Protein AF-A0A7Y6Z4L2-F1 (afdb_monomer_lite)

Radius of gyration: 39.52 Å; chains: 1; bounding box: 108×50×58 Å

Foldseek 3Di:
DDPVVVVVVVVVVVPPPDDDDDDDDDDDDDPPPPPPPPPPPPPCVDDPPVVVVVVVVVVVVVCDPVVVVVVVVVVVVVVVVVVVVVPDADAFDADPNFTAAPPPRHTADPVCCVVPVRHRHHPVVVVVVVVVVVVVD

Secondary structure (DSSP, 8-state):
--HHHHHHHHHTTGGG----------------------S------S--HHHHHHHHHHHHHT--HHHHHHHHHHHHHHHHHHHHHHTSPPPPEEETTEEEPTTT-PBPPHHHHHH-TT--S-HHHHHHHHHHHHHH-

Sequence (137 aa):
MDIETLRASWEKSVSKNKRCRSVPSMAPRHTVHPEHKPKNQRQRSGRPPWVIAKEQKERIASMDDADRAKEIEQRDRRAAIEMASRHMEPPQQIINGQVLCIDCDEPVQAERLQAKPNAARCIECQGFHEQKVKHHG

pLDDT: mean 75.45, std 19.3, range [38.59, 97.31]

Structure (mmCIF, N/CA/C/O backbone):
data_AF-A0A7Y6Z4L2-F1
#
_entry.id   AF-A0A7Y6Z4L2-F1
#
loop_
_atom_site.group_PDB
_atom_site.id
_atom_site.type_symbol
_atom_site.label_atom_id
_atom_site.label_alt_id
_atom_site.label_comp_id
_atom_site.label_asym_id
_atom_site.label_entity_id
_atom_site.label_seq_id
_atom_site.pdbx_PDB_ins_code
_atom_site.Cartn_x
_atom_site.Cartn_y
_atom_site.Cartn_z
_atom_site.occupancy
_atom_site.B_iso_or_equiv
_atom_site.auth_seq_id
_atom_site.auth_comp_id
_atom_site.auth_asym_id
_atom_site.auth_atom_id
_atom_site.pdbx_PDB_model_num
ATOM 1 N N . MET A 1 1 ? 30.090 35.077 -29.819 1.00 48.16 1 MET A N 1
ATOM 2 C CA . MET A 1 1 ? 31.290 35.025 -28.958 1.00 48.16 1 MET A CA 1
ATOM 3 C C . MET A 1 1 ? 32.275 34.118 -29.661 1.00 48.16 1 MET A C 1
ATOM 5 O O . MET A 1 1 ? 32.020 32.923 -29.746 1.00 48.16 1 MET A O 1
ATOM 9 N N . ASP A 1 2 ? 33.290 34.717 -30.277 1.00 46.72 2 ASP A N 1
ATOM 10 C CA . ASP A 1 2 ? 34.168 34.061 -31.245 1.00 46.72 2 ASP A CA 1
ATOM 11 C C . ASP A 1 2 ? 35.327 33.300 -30.599 1.00 46.72 2 ASP A C 1
ATOM 13 O O . ASP A 1 2 ? 35.869 33.676 -29.558 1.00 46.72 2 ASP A O 1
ATOM 17 N N . ILE A 1 3 ? 35.729 32.219 -31.270 1.00 52.09 3 ILE A N 1
ATOM 18 C CA . ILE A 1 3 ? 36.790 31.286 -30.858 1.00 52.09 3 ILE A CA 1
ATOM 19 C C . ILE A 1 3 ? 38.154 31.995 -30.732 1.00 52.09 3 ILE A C 1
ATOM 21 O O . ILE A 1 3 ? 39.009 31.580 -29.946 1.00 52.09 3 ILE A O 1
ATOM 25 N N . GLU A 1 4 ? 38.347 33.112 -31.435 1.00 52.34 4 GLU A N 1
ATOM 26 C CA . GLU A 1 4 ? 39.563 33.927 -31.354 1.00 52.34 4 GLU A CA 1
ATOM 27 C C . GLU A 1 4 ? 39.741 34.607 -29.990 1.00 52.34 4 GLU A C 1
ATOM 29 O O . GLU A 1 4 ? 40.870 34.757 -29.514 1.00 52.34 4 GLU A O 1
ATOM 34 N N . THR A 1 5 ? 38.649 34.933 -29.290 1.00 55.06 5 THR A N 1
ATOM 35 C CA . THR A 1 5 ? 38.723 35.601 -27.980 1.00 55.06 5 THR A CA 1
ATOM 36 C C . THR A 1 5 ? 39.213 34.653 -26.877 1.00 55.06 5 THR A C 1
ATOM 38 O O . THR A 1 5 ? 39.889 35.080 -25.940 1.00 55.06 5 THR A O 1
ATOM 41 N N . LEU A 1 6 ? 38.953 33.347 -27.012 1.00 54.69 6 LEU A N 1
ATOM 42 C CA . LEU A 1 6 ? 39.421 32.313 -26.077 1.00 54.69 6 LEU A CA 1
ATOM 43 C C . LEU A 1 6 ? 40.924 32.023 -26.219 1.00 54.69 6 LEU A C 1
ATOM 45 O O . LEU A 1 6 ? 41.585 31.681 -25.237 1.00 54.69 6 LEU A O 1
ATOM 49 N N . ARG A 1 7 ? 41.492 32.208 -27.417 1.00 54.91 7 ARG A N 1
ATOM 50 C CA . ARG A 1 7 ? 42.911 31.939 -27.700 1.00 54.91 7 ARG A CA 1
ATOM 51 C C . ARG A 1 7 ? 43.835 33.008 -27.105 1.00 54.91 7 ARG A C 1
ATOM 53 O O . ARG A 1 7 ? 44.857 32.676 -26.507 1.00 54.91 7 ARG A O 1
ATOM 60 N N . ALA A 1 8 ? 43.410 34.272 -27.151 1.00 50.44 8 ALA A N 1
ATOM 61 C CA . ALA A 1 8 ? 44.153 35.406 -26.594 1.00 50.44 8 ALA A CA 1
ATOM 62 C C . ALA A 1 8 ? 44.280 35.370 -25.055 1.00 50.44 8 ALA A C 1
ATOM 64 O O . ALA A 1 8 ? 45.192 35.976 -24.485 1.00 50.44 8 ALA A O 1
ATOM 65 N N . SER A 1 9 ? 43.385 34.655 -24.360 1.00 49.59 9 SER A N 1
ATOM 66 C CA . SER A 1 9 ? 43.456 34.514 -22.899 1.00 49.59 9 SER A CA 1
ATOM 67 C C . SER A 1 9 ? 44.502 33.494 -22.443 1.00 49.59 9 SER A C 1
ATOM 69 O O . SER A 1 9 ? 44.967 33.572 -21.305 1.00 49.59 9 SER A O 1
ATOM 71 N N . TRP A 1 10 ? 44.881 32.539 -23.296 1.00 53.47 10 TRP A N 1
ATOM 72 C CA . TRP A 1 10 ? 45.804 31.468 -22.916 1.00 53.47 10 TRP A CA 1
ATOM 73 C C . TRP A 1 10 ? 47.276 31.895 -23.040 1.00 53.47 10 TRP A C 1
ATOM 75 O O . TRP A 1 10 ? 48.098 31.566 -22.184 1.00 53.47 10 TRP A O 1
ATOM 85 N N . GLU A 1 11 ? 47.605 32.728 -24.033 1.00 47.00 11 GLU A N 1
ATOM 86 C CA . GLU A 1 11 ? 48.977 33.209 -24.273 1.00 47.00 11 GLU A CA 1
ATOM 87 C C . GLU A 1 11 ? 49.500 34.155 -23.175 1.00 47.00 11 GLU A C 1
ATOM 89 O O . GLU A 1 11 ? 50.704 34.205 -22.915 1.00 47.00 11 GLU A O 1
ATOM 94 N N . LYS A 1 12 ? 48.612 34.846 -22.446 1.00 49.19 12 LYS A N 1
ATOM 95 C CA . LYS A 1 12 ? 48.994 35.753 -21.346 1.00 49.19 12 LYS A CA 1
ATOM 96 C C . LYS A 1 12 ? 49.483 35.035 -20.080 1.00 49.19 12 LYS A C 1
ATOM 98 O O . LYS A 1 12 ? 50.156 35.660 -19.259 1.00 49.19 12 LYS A O 1
ATOM 103 N N . SER A 1 13 ? 49.203 33.741 -19.920 1.00 45.62 13 SER A N 1
ATOM 104 C CA . SER A 1 13 ? 49.560 32.990 -18.704 1.00 45.62 13 SER A CA 1
ATOM 105 C C . SER A 1 13 ? 50.978 32.410 -18.730 1.00 45.62 13 SER A C 1
ATOM 107 O O . SER A 1 13 ? 51.583 32.220 -17.677 1.00 45.62 13 SER A O 1
ATOM 109 N N . VAL A 1 14 ? 51.559 32.182 -19.911 1.00 47.38 14 VAL A N 1
ATOM 110 C CA . VAL A 1 14 ? 52.862 31.495 -20.045 1.00 47.38 14 VAL A CA 1
ATOM 111 C C . VAL A 1 14 ? 54.056 32.457 -19.881 1.00 47.38 14 VAL A C 1
ATOM 113 O O . VAL A 1 14 ? 55.187 32.036 -19.646 1.00 47.38 14 VAL A O 1
ATOM 116 N N . SER A 1 15 ? 53.822 33.773 -19.921 1.00 45.06 15 SER A N 1
ATOM 117 C CA . SER A 1 15 ? 54.882 34.793 -19.964 1.00 45.06 15 SER A CA 1
ATOM 118 C C . SER A 1 15 ? 55.569 35.110 -18.621 1.00 45.06 15 SER A C 1
ATOM 120 O O . SER A 1 15 ? 56.524 35.888 -18.607 1.00 45.06 15 SER A O 1
ATOM 122 N N . LYS A 1 16 ? 55.123 34.566 -17.480 1.00 48.50 16 LYS A N 1
ATOM 123 C CA . LYS A 1 16 ? 55.566 35.048 -16.152 1.00 48.50 16 LYS A CA 1
ATOM 124 C C . LYS A 1 16 ? 56.781 34.358 -15.530 1.00 48.50 16 LYS A C 1
ATOM 126 O O . LYS A 1 16 ? 57.214 34.807 -14.475 1.00 48.50 16 LYS A O 1
ATOM 131 N N . ASN A 1 17 ? 57.379 33.340 -16.150 1.00 44.88 17 ASN A N 1
ATOM 132 C CA . ASN A 1 17 ? 58.484 32.608 -15.513 1.00 44.88 17 ASN A CA 1
ATOM 133 C C . ASN A 1 17 ? 59.817 32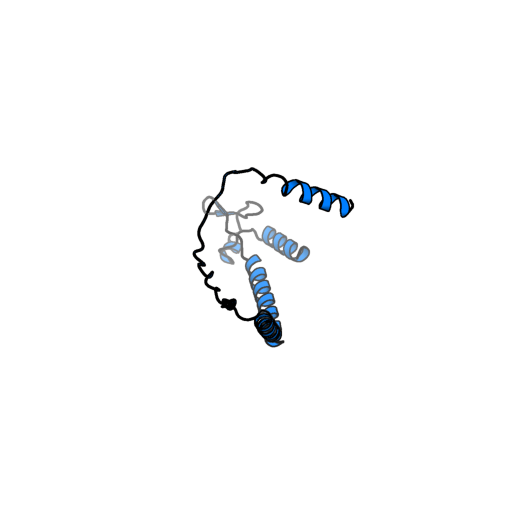.690 -16.271 1.00 44.88 17 ASN A C 1
ATOM 135 O O . ASN A 1 17 ? 60.482 31.686 -16.511 1.00 44.88 17 ASN A O 1
ATOM 139 N N . LYS A 1 18 ? 60.217 33.905 -16.659 1.00 55.28 18 LYS A N 1
ATOM 140 C CA . LYS A 1 18 ? 61.590 34.200 -17.088 1.00 55.28 18 LYS A CA 1
ATOM 141 C C . LYS A 1 18 ? 62.242 35.118 -16.061 1.00 55.28 18 LYS A C 1
ATOM 143 O O . LYS A 1 18 ? 62.131 36.337 -16.164 1.00 55.28 18 LYS A O 1
ATOM 148 N N . ARG A 1 19 ? 62.953 34.546 -15.082 1.00 42.16 19 ARG A N 1
ATOM 149 C CA . ARG A 1 19 ? 63.952 35.301 -14.317 1.00 42.16 19 ARG A CA 1
ATOM 150 C C . ARG A 1 19 ? 65.244 34.509 -14.098 1.00 42.16 19 ARG A C 1
ATOM 152 O O . ARG A 1 19 ? 65.267 33.491 -13.423 1.00 42.16 19 ARG A O 1
ATOM 159 N N . CYS A 1 20 ? 66.275 35.054 -14.740 1.00 45.16 20 CYS A N 1
ATOM 160 C CA . CYS A 1 20 ? 67.729 35.007 -14.584 1.00 45.16 20 CYS A CA 1
ATOM 161 C C . CYS A 1 20 ? 68.371 34.173 -13.460 1.00 45.16 20 CYS A C 1
ATOM 163 O O . CYS A 1 20 ? 68.028 34.340 -12.293 1.00 45.16 20 CYS A O 1
ATOM 165 N N . ARG A 1 21 ? 69.495 33.520 -13.801 1.00 38.59 21 ARG A N 1
ATOM 166 C CA . ARG A 1 21 ? 70.752 33.591 -13.028 1.00 38.59 21 ARG A CA 1
ATOM 167 C C . ARG A 1 21 ? 71.970 33.394 -13.950 1.00 38.59 21 ARG A C 1
ATOM 169 O O . ARG A 1 21 ? 72.067 32.397 -14.653 1.00 38.59 21 ARG A O 1
ATOM 176 N N . SER A 1 22 ? 72.849 34.393 -13.953 1.00 48.44 22 SER A N 1
ATOM 177 C CA . SER A 1 22 ? 74.256 34.378 -14.393 1.00 48.44 22 SER A CA 1
ATOM 178 C C . SER A 1 22 ? 75.085 33.456 -13.459 1.00 48.44 22 SER A C 1
ATOM 180 O O . SER A 1 22 ? 74.612 33.174 -12.361 1.00 48.44 22 SER A O 1
ATOM 182 N N . VAL A 1 23 ? 76.231 32.837 -13.799 1.00 47.44 23 VAL A N 1
ATOM 183 C CA . VAL A 1 23 ? 77.602 33.326 -14.142 1.00 47.44 23 VAL A CA 1
ATOM 184 C C . VAL A 1 23 ? 78.504 32.089 -14.559 1.00 47.44 23 VAL A C 1
ATOM 186 O O . VAL A 1 23 ? 77.912 31.097 -14.971 1.00 47.44 23 VAL A O 1
ATOM 189 N N . PRO A 1 24 ? 79.870 32.062 -14.548 1.00 48.59 24 PRO A N 1
ATOM 190 C CA . PRO A 1 24 ? 80.740 32.001 -15.741 1.00 48.59 24 PRO A CA 1
ATOM 191 C C . PRO A 1 24 ? 81.687 30.759 -15.877 1.00 48.59 24 PRO A C 1
ATOM 193 O O . PRO A 1 24 ? 81.932 30.041 -14.921 1.00 48.59 24 PRO A O 1
ATOM 196 N N . SER A 1 25 ? 82.250 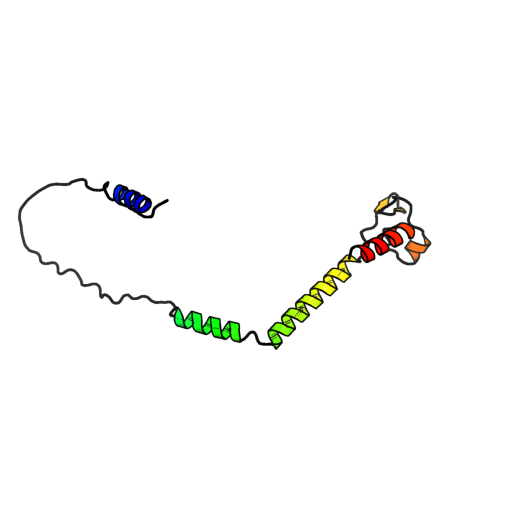30.577 -17.086 1.00 53.19 25 SER A N 1
ATOM 197 C CA . SER A 1 25 ? 83.561 30.001 -17.515 1.00 53.19 25 SER A CA 1
ATOM 198 C C . SER A 1 25 ? 84.280 28.803 -16.814 1.00 53.19 25 SER A C 1
ATOM 200 O O . SER A 1 25 ? 84.554 28.841 -15.623 1.00 53.19 25 SER A O 1
ATOM 202 N N . MET A 1 26 ? 84.798 27.889 -17.672 1.00 42.44 26 MET A N 1
ATOM 203 C CA . MET A 1 26 ? 86.013 27.017 -17.590 1.00 42.44 26 MET A CA 1
ATOM 204 C C . MET A 1 26 ? 85.987 25.580 -16.976 1.00 42.44 26 MET A C 1
ATOM 206 O O . MET A 1 26 ? 86.190 25.418 -15.785 1.00 42.44 26 MET A O 1
ATOM 210 N N . ALA A 1 27 ? 85.927 24.570 -17.883 1.00 42.31 27 ALA A N 1
ATOM 211 C CA . ALA A 1 27 ? 86.554 23.207 -17.935 1.00 42.31 27 ALA A CA 1
ATOM 212 C C . ALA A 1 27 ? 86.399 22.178 -16.767 1.00 42.31 27 ALA A C 1
ATOM 214 O O . ALA A 1 27 ? 86.086 22.581 -15.656 1.00 42.31 27 ALA A O 1
ATOM 215 N N . PRO A 1 28 ? 86.680 20.849 -16.935 1.00 49.69 28 PRO A N 1
ATOM 216 C CA . PRO A 1 28 ? 86.922 20.016 -18.127 1.00 49.69 28 PRO A CA 1
ATOM 217 C C . PRO A 1 28 ? 85.913 18.843 -18.307 1.00 49.69 28 PRO A C 1
ATOM 219 O O . PRO A 1 28 ? 85.113 18.517 -17.434 1.00 49.69 28 PRO A O 1
ATOM 222 N N . ARG A 1 29 ? 85.966 18.188 -19.479 1.00 58.88 29 ARG A N 1
ATOM 223 C CA . ARG A 1 29 ? 85.133 17.039 -19.896 1.00 58.88 29 ARG A CA 1
ATOM 224 C C . ARG A 1 29 ? 85.175 15.862 -18.903 1.00 58.88 29 ARG A C 1
ATOM 226 O O . ARG A 1 29 ? 86.139 15.107 -18.891 1.00 58.88 29 ARG A O 1
ATOM 233 N N . HIS A 1 30 ? 84.055 15.606 -18.235 1.00 50.41 30 HIS A N 1
ATOM 234 C CA . HIS A 1 30 ? 83.617 14.248 -17.918 1.00 50.41 30 HIS A CA 1
ATOM 235 C C . HIS A 1 30 ? 82.326 13.985 -18.689 1.00 50.41 30 HIS A C 1
ATOM 237 O O . HIS A 1 30 ? 81.279 14.556 -18.390 1.00 50.41 30 HIS A O 1
ATOM 243 N N . THR A 1 31 ? 82.398 13.147 -19.721 1.00 58.69 31 THR A N 1
ATOM 244 C CA . THR A 1 31 ? 81.204 12.639 -20.397 1.00 58.69 31 THR A CA 1
ATOM 245 C C . THR A 1 31 ? 80.548 11.628 -19.462 1.00 58.69 31 THR A C 1
ATOM 247 O O . THR A 1 31 ? 80.867 10.443 -19.485 1.00 58.69 31 THR A O 1
ATOM 250 N N . VAL A 1 32 ? 79.643 12.092 -18.605 1.00 56.75 32 VAL A N 1
ATOM 251 C CA . VAL A 1 32 ? 78.624 11.209 -18.041 1.00 56.75 32 VAL A CA 1
ATOM 252 C C . VAL A 1 32 ? 77.634 10.927 -19.166 1.00 56.75 32 VAL A C 1
ATOM 254 O O . VAL A 1 32 ? 76.892 11.811 -19.590 1.00 56.75 32 VAL A O 1
ATOM 257 N N . HIS A 1 33 ? 77.677 9.721 -19.736 1.00 49.47 33 HIS A N 1
ATOM 258 C CA . HIS A 1 33 ? 76.600 9.285 -20.618 1.00 49.47 33 HIS A CA 1
ATOM 259 C C . HIS A 1 33 ? 75.298 9.332 -19.808 1.00 49.47 33 HIS A C 1
ATOM 261 O O . HIS A 1 33 ? 75.249 8.725 -18.736 1.00 49.47 33 HIS A O 1
ATOM 267 N N . PRO A 1 34 ? 74.251 10.039 -20.264 1.00 55.44 34 PRO A N 1
ATOM 268 C CA . PRO A 1 34 ? 72.955 9.924 -19.625 1.00 55.44 34 PRO A CA 1
ATOM 269 C C . PRO A 1 34 ? 72.500 8.476 -19.796 1.00 55.44 34 PRO A C 1
ATOM 271 O O . PRO A 1 34 ? 72.419 7.979 -20.921 1.00 55.44 34 PRO A O 1
ATOM 274 N N . GLU A 1 35 ? 72.230 7.787 -18.688 1.00 54.78 35 GLU A N 1
ATOM 275 C CA . GLU A 1 35 ? 71.561 6.493 -18.736 1.00 54.78 35 GLU A CA 1
ATOM 276 C C . GLU A 1 35 ? 70.288 6.647 -19.572 1.00 54.78 35 GLU A C 1
ATOM 278 O O . GLU A 1 35 ? 69.339 7.348 -19.203 1.00 54.78 35 GLU A O 1
ATOM 283 N N . HIS A 1 36 ? 70.274 6.006 -20.739 1.00 56.28 36 HIS A N 1
ATOM 284 C CA . HIS A 1 36 ? 69.074 5.873 -21.538 1.00 56.28 36 HIS A CA 1
ATOM 285 C C . HIS A 1 36 ? 68.095 5.005 -20.747 1.00 56.28 36 HIS A C 1
ATOM 287 O O . HIS A 1 36 ? 68.136 3.778 -20.828 1.00 56.28 36 HIS A O 1
ATOM 293 N N . LYS A 1 37 ? 67.189 5.635 -19.988 1.00 53.88 37 LYS A N 1
ATOM 294 C CA . LYS A 1 37 ? 66.018 4.933 -19.454 1.00 53.88 37 LYS A CA 1
ATOM 295 C C . LYS A 1 37 ? 65.323 4.236 -20.628 1.00 53.88 37 LYS A C 1
ATOM 297 O O . LYS A 1 37 ? 64.980 4.915 -21.605 1.00 53.88 37 LYS A O 1
ATOM 302 N N . PRO A 1 38 ? 65.111 2.910 -20.576 1.00 49.53 38 PRO A N 1
ATOM 303 C CA . PRO A 1 38 ? 64.452 2.213 -21.664 1.00 49.53 38 PRO A CA 1
ATOM 304 C C . PRO A 1 38 ? 63.063 2.824 -21.857 1.00 49.53 38 PRO A C 1
ATOM 306 O O . PRO A 1 38 ? 62.261 2.888 -20.925 1.00 49.53 38 PRO A O 1
ATOM 309 N N . LYS A 1 39 ? 62.758 3.259 -23.086 1.00 53.31 39 LYS A N 1
ATOM 310 C CA . LYS A 1 39 ? 61.451 3.817 -23.492 1.00 53.31 39 LYS A CA 1
ATOM 311 C C . LYS A 1 39 ? 60.321 2.774 -23.492 1.00 53.31 39 LYS A C 1
ATOM 313 O O . LYS A 1 39 ? 59.324 2.935 -24.186 1.00 53.31 39 LYS A O 1
ATOM 318 N N . ASN A 1 40 ? 60.466 1.700 -22.723 1.00 56.84 40 ASN A N 1
ATOM 319 C CA . ASN A 1 40 ? 59.485 0.639 -22.591 1.00 56.84 40 ASN A CA 1
ATOM 320 C C . ASN A 1 40 ? 59.096 0.426 -21.124 1.00 56.84 40 ASN A C 1
ATOM 322 O O . ASN A 1 40 ? 59.140 -0.678 -20.598 1.00 56.84 40 ASN A O 1
ATOM 326 N N . GLN A 1 41 ? 58.699 1.503 -20.451 1.00 52.50 41 GLN A N 1
ATOM 327 C CA . GLN A 1 41 ? 57.804 1.396 -19.301 1.00 52.50 41 GLN A CA 1
ATOM 328 C C . GLN A 1 41 ? 56.407 1.821 -19.733 1.00 52.50 41 GLN A C 1
ATOM 330 O O . GLN A 1 41 ? 55.823 2.770 -19.219 1.00 52.50 41 GLN A O 1
ATOM 335 N N . ARG A 1 42 ? 55.840 1.096 -20.703 1.00 47.84 42 ARG A N 1
ATOM 336 C CA . ARG A 1 42 ? 54.392 1.097 -20.887 1.00 47.84 42 ARG A CA 1
ATOM 337 C C . ARG A 1 42 ? 53.827 0.140 -19.846 1.00 47.84 42 ARG A C 1
ATOM 339 O O . ARG A 1 42 ? 53.457 -0.986 -20.159 1.00 47.84 42 ARG A O 1
ATOM 346 N N . GLN A 1 43 ? 53.796 0.585 -18.591 1.00 51.47 43 GLN A N 1
ATOM 347 C CA . GLN A 1 43 ? 52.960 -0.037 -17.570 1.00 51.47 43 GLN A CA 1
ATOM 348 C C . GLN A 1 43 ? 51.503 0.158 -17.999 1.00 51.47 43 GLN A C 1
ATOM 350 O O . GLN A 1 43 ? 50.820 1.088 -17.587 1.00 51.47 43 GLN A O 1
ATOM 355 N N . ARG A 1 44 ? 51.030 -0.680 -18.918 1.00 54.22 44 ARG A N 1
ATOM 356 C CA . ARG A 1 44 ? 49.613 -0.809 -19.233 1.00 54.22 44 ARG A CA 1
ATOM 357 C C . ARG A 1 44 ? 49.112 -1.987 -18.409 1.00 54.22 44 ARG A C 1
ATOM 359 O O . ARG A 1 44 ? 48.734 -3.018 -18.943 1.00 54.22 44 ARG A O 1
ATOM 366 N N . SER A 1 45 ? 49.156 -1.835 -17.089 1.00 57.34 45 SER A N 1
ATOM 367 C CA . SER A 1 45 ? 48.574 -2.763 -16.110 1.00 57.34 45 SER A CA 1
ATOM 368 C C . SER A 1 45 ? 47.038 -2.690 -16.096 1.00 57.34 45 SER A C 1
ATOM 370 O O . SER A 1 45 ? 46.397 -2.862 -15.067 1.00 57.34 45 SER A O 1
ATOM 372 N N . GLY A 1 46 ? 46.430 -2.427 -17.253 1.00 70.25 46 GLY A N 1
ATOM 373 C CA . GLY A 1 46 ? 44.993 -2.311 -17.431 1.00 70.25 46 GLY A CA 1
ATOM 374 C C . GLY A 1 46 ? 44.578 -2.997 -18.721 1.00 70.25 46 GLY A C 1
ATOM 375 O O . GLY A 1 46 ? 45.261 -2.888 -19.746 1.00 70.25 46 GLY A O 1
ATOM 376 N N . ARG A 1 47 ? 43.452 -3.712 -18.657 1.00 74.50 47 ARG A N 1
ATOM 377 C CA . ARG A 1 47 ? 42.830 -4.350 -19.819 1.00 74.50 47 ARG A CA 1
ATOM 378 C C . ARG A 1 47 ? 42.659 -3.295 -20.932 1.00 74.50 47 ARG A C 1
ATOM 380 O O . ARG A 1 47 ? 42.239 -2.173 -20.637 1.00 74.50 47 ARG A O 1
ATOM 387 N N . PRO A 1 48 ? 43.008 -3.593 -22.197 1.00 84.81 48 PRO A N 1
ATOM 388 C CA . PRO A 1 48 ? 42.867 -2.626 -23.280 1.00 84.81 48 PRO A CA 1
ATOM 389 C C . PRO A 1 48 ? 41.411 -2.135 -23.416 1.00 84.81 48 PRO A C 1
ATOM 391 O O . PRO A 1 48 ? 40.500 -2.956 -23.322 1.00 84.81 48 PRO A O 1
ATOM 394 N N . PRO A 1 49 ? 41.162 -0.841 -23.704 1.00 80.06 49 PRO A N 1
ATOM 395 C CA . PRO A 1 49 ? 39.802 -0.287 -23.761 1.00 80.06 49 PRO A CA 1
ATOM 396 C C . PRO A 1 49 ? 38.838 -1.017 -24.711 1.00 80.06 49 PRO A C 1
ATOM 398 O O . PRO A 1 49 ? 37.654 -1.134 -24.423 1.00 80.06 49 PRO A O 1
ATOM 401 N N . TRP A 1 50 ? 39.343 -1.558 -25.822 1.00 76.69 50 TRP A N 1
ATOM 402 C CA . TRP A 1 50 ? 38.540 -2.317 -26.786 1.00 76.69 50 TRP A CA 1
ATOM 403 C C . TRP A 1 50 ? 38.109 -3.699 -26.263 1.00 76.69 50 TRP A C 1
ATOM 405 O O . TRP A 1 50 ? 37.073 -4.207 -26.681 1.00 76.69 50 TRP A O 1
ATOM 415 N N . VAL A 1 51 ? 38.865 -4.287 -25.327 1.00 82.25 51 VAL A N 1
ATOM 416 C CA . VAL A 1 51 ? 38.487 -5.531 -24.634 1.00 82.25 51 VAL A CA 1
ATOM 417 C C . VAL A 1 51 ? 37.352 -5.247 -23.656 1.00 82.25 51 VAL A C 1
ATOM 419 O O . VAL A 1 51 ? 36.345 -5.943 -23.679 1.00 82.25 51 VAL A O 1
ATOM 422 N N . ILE A 1 52 ? 37.474 -4.169 -22.872 1.00 80.25 52 ILE A N 1
ATOM 423 C CA . ILE A 1 52 ? 36.425 -3.722 -21.944 1.00 80.25 52 ILE A CA 1
ATOM 424 C C . ILE A 1 52 ? 35.121 -3.433 -22.695 1.00 80.25 52 ILE A C 1
ATOM 426 O O . ILE A 1 52 ? 34.059 -3.887 -22.282 1.00 80.25 52 ILE A O 1
ATOM 430 N N . ALA A 1 53 ? 35.200 -2.744 -23.836 1.00 78.75 53 ALA A N 1
ATOM 431 C CA . ALA A 1 53 ? 34.032 -2.447 -24.662 1.00 78.75 53 ALA A CA 1
ATOM 432 C C . ALA A 1 53 ? 33.362 -3.715 -25.226 1.00 78.75 53 ALA A C 1
ATOM 434 O O . ALA A 1 53 ? 32.135 -3.790 -25.291 1.00 78.75 53 ALA A O 1
ATOM 435 N N . LYS A 1 54 ? 34.151 -4.727 -25.614 1.00 80.62 54 LYS A N 1
ATOM 436 C CA . LYS A 1 54 ? 33.630 -6.013 -26.098 1.00 80.62 54 LYS A CA 1
ATOM 437 C C . LYS A 1 54 ? 32.900 -6.775 -24.987 1.00 80.62 54 LYS A C 1
ATOM 439 O O . LYS A 1 54 ? 31.760 -7.179 -25.185 1.00 80.62 54 LYS A O 1
ATOM 444 N N . GLU A 1 55 ? 33.515 -6.882 -23.812 1.00 79.12 55 GLU A N 1
ATOM 445 C CA . GLU A 1 55 ? 32.925 -7.540 -22.637 1.00 79.12 55 GLU A CA 1
ATOM 446 C C . GLU A 1 55 ? 31.658 -6.821 -22.148 1.00 79.12 55 GLU A C 1
ATOM 448 O O . GLU A 1 55 ? 30.703 -7.458 -21.709 1.00 79.12 55 GLU A O 1
ATOM 453 N N . GLN A 1 56 ? 31.622 -5.488 -22.235 1.00 74.19 56 GLN A N 1
ATOM 454 C CA . GLN A 1 56 ? 30.423 -4.698 -21.946 1.00 74.19 56 GLN A CA 1
ATOM 455 C C . GLN A 1 56 ? 29.307 -4.977 -22.958 1.00 74.19 56 GLN A C 1
ATOM 457 O O . GLN A 1 56 ? 28.164 -5.169 -22.555 1.00 74.19 56 GLN A O 1
ATOM 462 N N . LYS A 1 57 ? 29.629 -5.057 -24.255 1.00 74.44 57 LYS A N 1
ATOM 463 C CA . LYS A 1 57 ? 28.654 -5.365 -25.310 1.00 74.44 57 LYS A CA 1
ATOM 464 C C . LYS A 1 57 ? 28.063 -6.769 -25.163 1.00 74.44 57 LYS A C 1
ATOM 466 O O . LYS A 1 57 ? 26.859 -6.928 -25.321 1.00 74.44 57 LYS A O 1
ATOM 471 N N . GLU A 1 58 ? 28.883 -7.762 -24.827 1.00 74.25 58 GLU A N 1
ATOM 472 C CA . GLU A 1 58 ? 28.441 -9.145 -24.586 1.00 74.25 58 GLU A CA 1
ATOM 473 C C . GLU A 1 58 ? 27.563 -9.251 -23.334 1.00 74.25 58 GLU A C 1
ATOM 475 O O . GLU A 1 58 ? 26.546 -9.935 -23.348 1.00 74.25 58 GLU A O 1
ATOM 480 N N . ARG A 1 59 ? 27.889 -8.504 -22.276 1.00 69.25 59 ARG A N 1
ATOM 481 C CA . ARG A 1 59 ? 27.077 -8.438 -21.053 1.00 69.25 59 ARG A CA 1
ATOM 482 C C . ARG A 1 59 ? 25.726 -7.757 -21.270 1.00 69.25 59 ARG A C 1
ATOM 484 O O . ARG A 1 59 ? 24.738 -8.196 -20.700 1.00 69.25 59 ARG A O 1
ATOM 491 N N . ILE A 1 60 ? 25.680 -6.710 -22.094 1.00 70.69 60 ILE A N 1
ATOM 492 C CA . ILE A 1 60 ? 24.427 -6.039 -22.478 1.00 70.69 60 ILE A CA 1
ATOM 493 C C . ILE A 1 60 ? 23.588 -6.949 -23.384 1.00 70.69 60 ILE A C 1
ATOM 495 O O . ILE A 1 60 ? 22.383 -7.040 -23.199 1.00 70.69 60 ILE A O 1
ATOM 499 N N . ALA A 1 61 ? 24.215 -7.657 -24.327 1.00 68.62 61 ALA A N 1
ATOM 500 C CA . ALA A 1 61 ? 23.532 -8.633 -25.179 1.00 68.62 61 ALA A CA 1
ATOM 501 C C . ALA A 1 61 ? 23.046 -9.876 -24.409 1.00 68.62 61 ALA A C 1
ATOM 503 O O . ALA A 1 61 ? 22.146 -10.561 -24.878 1.00 68.62 61 ALA A O 1
ATOM 504 N N . SER A 1 62 ? 23.637 -10.157 -23.242 1.00 68.31 62 SER A N 1
ATOM 505 C CA . SER A 1 62 ? 23.227 -11.241 -22.348 1.00 68.31 62 SER A CA 1
ATOM 506 C C . SER A 1 62 ? 21.942 -10.945 -21.575 1.00 68.31 62 SER A C 1
ATOM 508 O O . SER A 1 62 ? 21.410 -11.894 -21.016 1.00 68.31 62 SER A O 1
ATOM 510 N N . MET A 1 63 ? 21.455 -9.692 -21.532 1.00 77.81 63 MET A N 1
ATOM 511 C CA . MET A 1 63 ? 20.076 -9.425 -21.104 1.00 77.81 63 MET A CA 1
ATOM 512 C C . MET A 1 63 ? 19.140 -9.902 -22.207 1.00 77.81 63 MET A C 1
ATOM 514 O O . MET A 1 63 ? 18.815 -9.162 -23.140 1.00 77.81 63 MET A O 1
ATOM 518 N N . ASP A 1 64 ? 18.766 -11.168 -22.111 1.00 87.62 64 ASP A N 1
ATOM 519 C CA . ASP A 1 64 ? 17.885 -11.810 -23.065 1.00 87.62 64 ASP A CA 1
ATOM 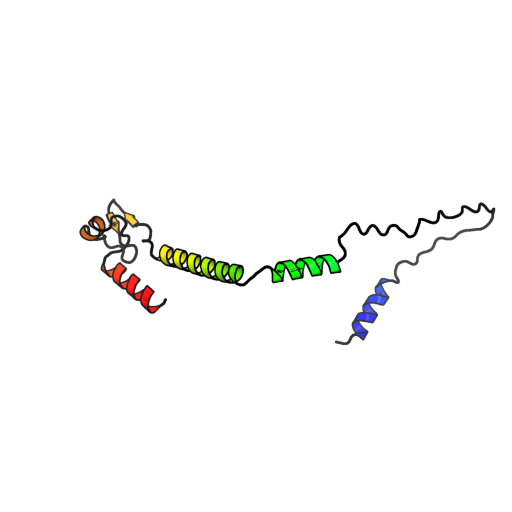520 C C . ASP A 1 64 ? 16.411 -11.450 -22.804 1.00 87.62 64 ASP A C 1
ATOM 522 O O . ASP A 1 64 ? 16.045 -10.629 -21.952 1.00 87.62 64 ASP A O 1
ATOM 526 N N . ASP A 1 65 ? 15.527 -12.047 -23.591 1.00 88.06 65 ASP A N 1
ATOM 527 C CA . ASP A 1 65 ? 14.094 -11.824 -23.445 1.00 88.06 65 ASP A CA 1
ATOM 528 C C . ASP A 1 65 ? 13.550 -12.353 -22.108 1.00 88.06 65 ASP A C 1
ATOM 530 O O . ASP A 1 65 ? 12.573 -11.801 -21.596 1.00 88.06 65 ASP A O 1
ATOM 534 N N . ALA A 1 66 ? 14.185 -13.370 -21.513 1.00 92.12 66 ALA A N 1
ATOM 535 C CA . ALA A 1 66 ? 13.801 -13.905 -20.212 1.00 92.12 66 ALA A CA 1
ATOM 536 C C . ALA A 1 66 ? 14.184 -12.939 -19.082 1.00 92.12 66 ALA A C 1
ATOM 538 O O . ALA A 1 66 ? 13.369 -12.700 -18.186 1.00 92.12 66 ALA A O 1
ATOM 539 N N . ASP A 1 67 ? 15.360 -12.315 -19.154 1.00 91.81 67 ASP A N 1
ATOM 540 C CA . ASP A 1 67 ? 15.772 -11.261 -18.226 1.00 91.81 67 ASP A CA 1
ATOM 541 C C . ASP A 1 67 ? 14.821 -10.061 -18.292 1.00 91.81 67 ASP A C 1
ATOM 543 O O . ASP A 1 67 ? 14.367 -9.562 -17.256 1.00 91.81 67 ASP A O 1
ATOM 547 N N . ARG A 1 68 ? 14.437 -9.638 -19.505 1.00 89.88 68 ARG A N 1
ATOM 548 C CA . ARG A 1 68 ? 13.470 -8.545 -19.692 1.00 89.88 68 ARG A CA 1
ATOM 549 C C . ARG A 1 68 ? 12.083 -8.902 -19.155 1.00 89.88 68 ARG A C 1
ATOM 551 O O . ARG A 1 68 ? 11.464 -8.089 -18.471 1.00 89.88 68 ARG A O 1
ATOM 558 N N . ALA A 1 69 ? 11.594 -10.111 -19.432 1.00 94.25 69 ALA A N 1
ATOM 559 C CA . ALA A 1 69 ? 10.309 -10.581 -18.917 1.00 94.25 69 ALA A CA 1
ATOM 560 C C . ALA A 1 69 ? 10.298 -10.632 -17.381 1.00 94.25 69 ALA A C 1
ATOM 562 O O . ALA A 1 69 ? 9.333 -10.197 -16.751 1.00 94.25 69 ALA A O 1
ATOM 563 N N . LYS A 1 70 ? 11.394 -11.099 -16.773 1.00 95.75 70 LYS A N 1
ATOM 564 C CA . LYS A 1 70 ? 11.559 -11.130 -15.319 1.00 95.75 70 LYS A CA 1
ATOM 565 C C . LYS A 1 70 ? 11.559 -9.729 -14.717 1.00 95.75 70 LYS A C 1
ATOM 567 O O . LYS A 1 70 ? 10.931 -9.518 -13.687 1.00 95.75 70 LYS A O 1
ATOM 572 N N . GLU A 1 71 ? 12.231 -8.761 -15.334 1.00 95.56 71 GLU A N 1
ATOM 573 C CA . GLU A 1 71 ? 12.229 -7.382 -14.838 1.00 95.56 71 GLU A CA 1
ATOM 574 C C . GLU A 1 71 ? 10.818 -6.772 -14.832 1.00 95.56 71 GLU A C 1
ATOM 576 O O . GLU A 1 71 ? 10.432 -6.130 -13.849 1.00 95.56 71 GLU A O 1
ATOM 581 N N . ILE A 1 72 ? 10.035 -7.022 -15.887 1.00 96.25 72 ILE A N 1
ATOM 582 C CA . ILE A 1 72 ? 8.635 -6.586 -15.980 1.00 96.25 72 ILE A CA 1
ATOM 583 C C . ILE A 1 72 ? 7.797 -7.261 -14.887 1.00 96.25 72 ILE A C 1
ATOM 585 O O . ILE A 1 72 ? 7.151 -6.568 -14.107 1.00 96.25 72 ILE A O 1
ATOM 589 N N . GLU A 1 73 ? 7.888 -8.585 -14.738 1.00 97.06 73 GLU A N 1
ATOM 590 C CA . GLU A 1 73 ? 7.164 -9.330 -13.696 1.00 97.06 73 GLU A CA 1
ATOM 591 C C . GLU A 1 73 ? 7.504 -8.830 -12.286 1.00 97.06 73 GLU A C 1
ATOM 593 O O . GLU A 1 73 ? 6.616 -8.599 -11.467 1.00 97.06 73 GLU A O 1
ATOM 598 N N . GLN A 1 74 ? 8.785 -8.590 -12.003 1.00 97.31 74 GLN A N 1
ATOM 599 C CA . GLN A 1 74 ? 9.230 -8.049 -10.720 1.00 97.31 74 GLN A CA 1
ATOM 600 C C . GLN A 1 74 ? 8.742 -6.616 -10.492 1.00 97.31 74 GLN A C 1
ATOM 602 O O . GLN A 1 74 ? 8.501 -6.211 -9.352 1.00 97.31 74 GLN A O 1
ATOM 607 N N . ARG A 1 75 ? 8.628 -5.807 -11.547 1.00 97.12 75 ARG A N 1
ATOM 608 C CA . ARG A 1 75 ? 8.062 -4.457 -11.460 1.00 97.12 75 ARG A CA 1
ATOM 609 C C . ARG A 1 75 ? 6.571 -4.518 -11.141 1.00 97.12 75 ARG A C 1
ATOM 611 O O . ARG A 1 75 ? 6.149 -3.871 -10.185 1.00 97.12 75 ARG A O 1
ATOM 618 N N . ASP A 1 76 ? 5.821 -5.330 -11.872 1.00 96.62 76 ASP A N 1
ATOM 619 C CA . ASP A 1 76 ? 4.374 -5.468 -11.709 1.00 96.62 76 ASP A CA 1
ATOM 620 C C . ASP A 1 76 ? 4.028 -6.063 -10.345 1.00 96.62 76 ASP A C 1
ATOM 622 O O . ASP A 1 76 ? 3.179 -5.534 -9.628 1.00 96.62 76 ASP A O 1
ATOM 626 N N . ARG A 1 77 ? 4.764 -7.097 -9.917 1.00 96.50 77 ARG A N 1
ATOM 627 C CA . ARG A 1 77 ? 4.640 -7.675 -8.575 1.00 96.50 77 ARG 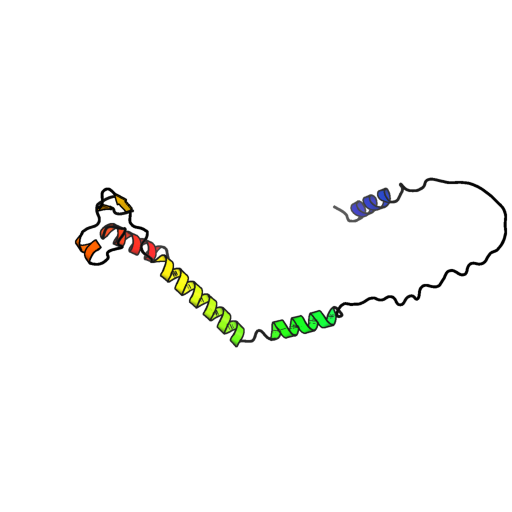A CA 1
ATOM 628 C C . ARG A 1 77 ? 4.860 -6.622 -7.491 1.00 96.50 77 ARG A C 1
ATOM 630 O O . ARG A 1 77 ? 4.064 -6.534 -6.559 1.00 96.50 77 ARG A O 1
ATOM 637 N N . ARG A 1 78 ? 5.931 -5.826 -7.592 1.00 96.25 78 ARG A N 1
ATOM 638 C CA . ARG A 1 78 ? 6.221 -4.765 -6.611 1.00 96.25 78 ARG A CA 1
ATOM 639 C C . ARG A 1 78 ? 5.117 -3.714 -6.581 1.00 96.25 78 ARG A C 1
ATOM 641 O O . ARG A 1 78 ? 4.677 -3.361 -5.493 1.00 96.25 78 ARG A O 1
ATOM 648 N N . ALA A 1 79 ? 4.640 -3.273 -7.744 1.00 93.44 79 ALA A N 1
ATOM 649 C CA . ALA A 1 79 ? 3.545 -2.314 -7.835 1.00 93.44 79 ALA A CA 1
ATOM 650 C C . ALA A 1 79 ? 2.253 -2.868 -7.211 1.00 93.44 79 ALA A C 1
ATOM 652 O O . ALA A 1 79 ? 1.597 -2.171 -6.444 1.00 93.44 79 ALA A O 1
ATOM 653 N N . ALA A 1 80 ? 1.917 -4.136 -7.465 1.00 92.62 80 ALA A N 1
ATOM 654 C CA . ALA A 1 80 ? 0.744 -4.784 -6.879 1.00 92.62 80 ALA A CA 1
ATOM 655 C C . ALA A 1 80 ? 0.827 -4.872 -5.347 1.00 92.62 80 ALA A C 1
ATOM 657 O O . ALA A 1 80 ? -0.140 -4.539 -4.661 1.00 92.62 80 ALA A O 1
ATOM 658 N N . ILE A 1 81 ? 1.985 -5.265 -4.806 1.00 92.88 81 ILE A N 1
ATOM 659 C CA . ILE A 1 81 ? 2.219 -5.302 -3.354 1.00 92.88 81 ILE A CA 1
ATOM 660 C C . ILE A 1 81 ? 2.109 -3.896 -2.757 1.00 92.88 81 ILE A C 1
ATOM 662 O O . ILE A 1 81 ? 1.453 -3.711 -1.732 1.00 92.88 81 ILE A O 1
ATOM 666 N N . GLU A 1 82 ? 2.717 -2.899 -3.399 1.00 90.31 82 GLU A N 1
ATOM 667 C CA . GLU A 1 82 ? 2.668 -1.517 -2.933 1.00 90.31 82 GLU A CA 1
ATOM 668 C C . GLU A 1 82 ? 1.228 -0.987 -2.915 1.00 90.31 82 GLU A C 1
ATOM 670 O O . GLU A 1 82 ? 0.783 -0.464 -1.895 1.00 90.31 82 GLU A O 1
ATOM 675 N N . MET A 1 83 ? 0.464 -1.182 -3.993 1.00 85.62 83 MET A N 1
ATOM 676 C CA . MET A 1 83 ? -0.945 -0.785 -4.051 1.00 85.62 83 MET A CA 1
ATOM 677 C C . MET A 1 83 ? -1.773 -1.479 -2.968 1.00 85.62 83 MET A C 1
ATOM 679 O O . MET A 1 83 ? -2.522 -0.812 -2.260 1.00 85.62 83 MET A O 1
ATOM 683 N N . ALA A 1 84 ? -1.593 -2.789 -2.775 1.00 84.69 84 ALA A N 1
ATOM 684 C CA . ALA A 1 84 ? -2.285 -3.523 -1.718 1.00 84.69 84 ALA A CA 1
ATOM 685 C C . ALA A 1 84 ? -1.949 -2.973 -0.321 1.00 84.69 84 ALA A C 1
ATOM 687 O O . ALA A 1 84 ? -2.838 -2.836 0.519 1.00 84.69 84 ALA A O 1
ATOM 688 N N . SER A 1 85 ? -0.689 -2.597 -0.080 1.00 81.38 85 SER A N 1
ATOM 689 C CA . SER A 1 85 ? -0.257 -2.040 1.207 1.00 81.38 85 SER A CA 1
ATOM 690 C C . SER A 1 85 ? -0.876 -0.670 1.514 1.00 81.38 85 SER A C 1
ATOM 692 O O . SER A 1 85 ? -1.140 -0.363 2.675 1.00 81.38 85 SER A O 1
ATOM 694 N N . ARG A 1 86 ? -1.195 0.134 0.488 1.00 74.44 86 ARG A N 1
ATOM 695 C CA . ARG A 1 86 ? -1.865 1.440 0.655 1.00 74.44 86 ARG A CA 1
ATOM 696 C C . ARG A 1 86 ? -3.297 1.318 1.176 1.00 74.44 86 ARG A C 1
ATOM 698 O O . ARG A 1 86 ? -3.822 2.288 1.710 1.00 74.44 86 ARG A O 1
ATOM 705 N N . HIS A 1 87 ? -3.921 0.148 1.043 1.00 69.81 87 HIS A N 1
ATOM 706 C CA . HIS A 1 87 ? -5.277 -0.111 1.534 1.00 69.81 87 HIS A CA 1
ATOM 707 C C . HIS A 1 87 ? -5.322 -0.623 2.983 1.00 69.81 87 HIS A C 1
ATOM 709 O O . HIS A 1 87 ? -6.391 -1.002 3.466 1.00 69.81 87 HIS A O 1
ATOM 715 N N . MET A 1 88 ? -4.188 -0.655 3.689 1.00 77.12 88 MET A N 1
ATOM 716 C CA . MET A 1 88 ? -4.181 -0.965 5.117 1.00 77.12 88 MET A CA 1
ATOM 717 C C . MET A 1 88 ? -4.898 0.132 5.915 1.00 77.12 88 MET A C 1
ATOM 719 O O . MET A 1 88 ? -4.808 1.317 5.595 1.00 77.12 88 MET A O 1
ATOM 723 N N . GLU A 1 89 ? -5.632 -0.275 6.957 1.00 79.81 89 GLU A N 1
ATOM 724 C CA . GLU A 1 89 ? -6.275 0.683 7.861 1.00 79.81 89 GLU A CA 1
ATOM 725 C C . GLU A 1 89 ? -5.210 1.562 8.534 1.00 79.81 89 GLU A C 1
ATOM 727 O O . GLU A 1 89 ? -4.165 1.047 8.951 1.00 79.81 89 GLU A O 1
ATOM 732 N N . PRO A 1 90 ? -5.462 2.874 8.657 1.00 86.69 90 PRO A N 1
ATOM 733 C CA . PRO A 1 90 ? -4.607 3.757 9.434 1.00 86.69 90 PRO A CA 1
ATOM 734 C C . PRO A 1 90 ? -4.648 3.391 10.929 1.00 86.69 90 PRO A C 1
ATOM 736 O O . PRO A 1 90 ? -5.552 2.680 11.373 1.00 86.69 90 PRO A O 1
ATOM 739 N N . PRO A 1 91 ? -3.674 3.862 11.727 1.00 90.31 91 PRO A N 1
ATOM 740 C CA . PRO A 1 91 ? -3.689 3.650 13.170 1.00 90.31 91 PRO A CA 1
ATOM 741 C C . PRO A 1 91 ? -4.946 4.259 13.807 1.00 90.31 91 PRO A C 1
ATOM 743 O O . PRO A 1 91 ? -5.392 5.340 13.424 1.00 90.31 91 PRO A O 1
ATOM 746 N N . GLN A 1 92 ? -5.501 3.560 14.798 1.00 93.06 92 GLN A N 1
ATOM 747 C CA . GLN A 1 92 ? -6.671 4.013 15.550 1.00 93.06 92 GLN A CA 1
ATOM 748 C C . GLN A 1 92 ? -6.330 5.179 16.479 1.00 93.06 92 GLN A C 1
ATOM 750 O O . GLN A 1 92 ? -5.291 5.178 17.142 1.00 93.06 92 GLN A O 1
ATOM 755 N N . GLN A 1 93 ? -7.254 6.131 16.593 1.00 93.50 93 GLN A N 1
ATOM 756 C CA . GLN A 1 93 ? -7.195 7.200 17.583 1.00 93.50 93 GLN A CA 1
ATOM 757 C C . GLN A 1 93 ? -7.994 6.780 18.816 1.00 93.50 93 GLN A C 1
ATOM 759 O O . GLN A 1 93 ? -9.216 6.680 18.768 1.00 93.50 93 GLN A O 1
ATOM 764 N N . ILE A 1 94 ? -7.301 6.500 19.921 1.00 93.81 94 ILE A N 1
ATOM 765 C CA . ILE A 1 94 ? -7.927 6.046 21.168 1.00 93.81 94 ILE A CA 1
ATOM 766 C C . ILE A 1 94 ? -7.845 7.170 22.198 1.00 93.81 94 ILE A C 1
ATOM 768 O O . ILE A 1 94 ? -6.753 7.544 22.622 1.00 93.81 94 ILE A O 1
ATOM 772 N N . ILE A 1 95 ? -8.997 7.689 22.623 1.00 93.06 95 ILE A N 1
ATOM 773 C CA . ILE A 1 95 ? -9.104 8.731 23.651 1.00 93.06 95 ILE A CA 1
ATOM 774 C C . ILE A 1 95 ? -10.023 8.215 24.755 1.00 93.06 95 ILE A C 1
ATOM 776 O O . ILE A 1 95 ? -11.123 7.745 24.485 1.00 93.06 95 ILE A O 1
ATOM 780 N N . ASN A 1 96 ? -9.568 8.269 26.011 1.00 91.44 96 ASN A N 1
ATOM 781 C CA . ASN A 1 96 ? -10.329 7.797 27.179 1.00 91.44 96 ASN A CA 1
ATOM 782 C C . ASN A 1 96 ? -10.845 6.344 27.053 1.0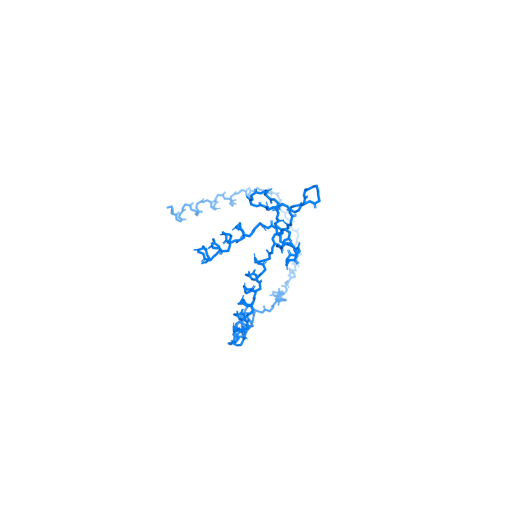0 91.44 96 ASN A C 1
ATOM 784 O O . ASN A 1 96 ? -11.907 6.008 27.570 1.00 91.44 96 ASN A O 1
ATOM 788 N N . GLY A 1 97 ? -10.105 5.480 26.348 1.00 90.56 97 GLY A N 1
ATOM 789 C CA . GLY A 1 97 ? -10.483 4.080 26.122 1.00 90.56 97 GLY A CA 1
ATOM 790 C C . GLY A 1 97 ? -11.528 3.858 25.021 1.00 90.56 97 GLY A C 1
ATOM 791 O O . GLY A 1 97 ? -11.945 2.722 24.815 1.00 90.56 97 GLY A O 1
ATOM 792 N N . GLN A 1 98 ? -11.933 4.904 24.299 1.00 92.69 98 GLN A N 1
ATOM 793 C CA . GLN A 1 98 ? -12.827 4.813 23.146 1.00 92.69 98 GLN A CA 1
ATOM 794 C C . GLN A 1 98 ? -12.054 5.047 21.849 1.00 92.69 98 GLN A C 1
ATOM 796 O O . GLN A 1 98 ? -11.196 5.927 21.782 1.00 92.69 98 GLN A O 1
ATOM 801 N N . VAL A 1 99 ? -12.364 4.258 20.818 1.00 95.44 99 VAL A N 1
ATOM 802 C CA . VAL A 1 99 ? -11.833 4.465 19.466 1.00 95.44 99 VAL A CA 1
ATOM 803 C C . VAL A 1 99 ? -12.661 5.554 18.790 1.00 95.44 99 VAL A C 1
ATOM 805 O O . VAL A 1 99 ? -13.866 5.382 18.597 1.00 95.44 99 VAL A O 1
ATOM 808 N N . LEU A 1 100 ? -12.018 6.660 18.431 1.00 96.62 100 LEU A N 1
ATOM 809 C CA . LEU A 1 100 ? -12.617 7.754 17.676 1.00 96.62 100 LEU A CA 1
ATOM 810 C C . LEU A 1 100 ? -12.254 7.643 16.196 1.00 96.62 100 LEU A C 1
ATOM 812 O O . LEU A 1 100 ? -11.173 7.174 15.829 1.00 96.62 100 LEU A O 1
ATOM 816 N N . CYS A 1 101 ? -13.182 8.069 15.346 1.00 96.12 101 CYS A N 1
ATOM 817 C CA . CYS A 1 101 ? -12.981 8.164 13.914 1.00 96.12 101 CYS A CA 1
ATOM 818 C C . CYS A 1 101 ? -11.938 9.239 13.602 1.00 96.12 101 CYS A C 1
ATOM 820 O O . CYS A 1 101 ? -12.120 10.393 13.969 1.00 96.12 101 CYS A O 1
ATOM 822 N N . ILE A 1 102 ? -10.905 8.893 12.837 1.00 95.12 102 ILE A N 1
ATOM 823 C CA . ILE A 1 102 ? -9.838 9.837 12.461 1.00 95.12 102 ILE A CA 1
ATOM 824 C C . ILE A 1 102 ? -10.279 10.976 11.519 1.00 95.12 102 ILE A C 1
ATOM 826 O O . ILE A 1 102 ? -9.501 11.894 11.281 1.00 95.12 102 ILE A O 1
ATOM 830 N N . ASP A 1 103 ? -11.477 10.892 10.928 1.00 94.69 103 ASP A N 1
ATOM 831 C CA . ASP A 1 103 ? -11.974 11.889 9.967 1.00 94.69 103 ASP A CA 1
ATOM 832 C C . ASP A 1 103 ? -13.034 12.829 10.568 1.00 94.69 103 ASP A C 1
ATOM 834 O O . ASP A 1 103 ? -13.121 13.983 10.154 1.00 94.69 103 ASP A O 1
ATOM 838 N N . CYS A 1 104 ? -13.866 12.340 11.496 1.00 95.88 104 CYS A N 1
ATOM 839 C CA . CYS A 1 104 ? -14.972 13.109 12.083 1.00 95.88 104 CYS A CA 1
ATOM 840 C C . CYS A 1 104 ? -14.947 13.188 13.616 1.00 95.88 104 CYS A C 1
ATOM 842 O O . CYS A 1 104 ? -15.852 13.779 14.193 1.00 95.88 104 CYS A O 1
ATOM 844 N N . ASP A 1 105 ? -13.955 12.580 14.274 1.00 95.50 105 ASP A N 1
ATOM 845 C CA . ASP A 1 105 ? -13.781 12.528 15.735 1.00 95.50 105 ASP A CA 1
ATOM 846 C C . ASP A 1 105 ? -14.946 11.894 16.528 1.00 95.50 105 ASP A C 1
ATOM 848 O O . ASP A 1 105 ? -14.930 11.861 17.760 1.00 95.50 105 ASP A O 1
ATOM 852 N N . GLU A 1 106 ? -15.944 11.323 15.852 1.00 95.19 106 GLU A N 1
ATOM 853 C CA . GLU A 1 106 ? -17.046 10.598 16.486 1.00 95.19 106 GLU A CA 1
ATOM 854 C C . GLU A 1 106 ? -16.633 9.178 16.908 1.00 95.19 106 GLU A C 1
ATOM 856 O O . GLU A 1 106 ? -15.777 8.557 16.266 1.00 95.19 106 GLU A O 1
ATOM 861 N N . PRO A 1 107 ? -17.241 8.614 17.968 1.00 95.75 107 PRO A N 1
ATOM 862 C CA . PRO A 1 107 ? -16.940 7.257 18.409 1.00 95.75 107 PRO A CA 1
ATOM 863 C C . PRO A 1 107 ? -17.276 6.224 17.328 1.00 95.75 107 PRO A C 1
ATOM 865 O O . PRO A 1 107 ? -18.371 6.208 16.762 1.00 95.75 107 PRO A O 1
ATOM 868 N N . VAL A 1 108 ? -16.337 5.317 17.058 1.00 95.94 108 VAL A N 1
ATOM 869 C CA . VAL A 1 108 ? -16.552 4.224 16.105 1.00 95.94 108 VAL A CA 1
ATOM 870 C C . VAL A 1 108 ? -17.559 3.231 16.691 1.00 95.94 108 VAL A C 1
ATOM 872 O O . VAL A 1 108 ? -17.414 2.772 17.823 1.00 95.94 108 VAL A O 1
ATOM 875 N N . GLN A 1 109 ? -18.575 2.885 15.896 1.00 95.31 109 GLN A N 1
ATOM 876 C CA . GLN A 1 109 ? -19.655 1.968 16.273 1.00 95.31 109 GLN A CA 1
ATOM 877 C C . GLN A 1 109 ? -19.111 0.640 16.822 1.00 95.31 109 GLN A C 1
ATOM 879 O O . GLN A 1 109 ? -18.195 0.042 16.248 1.00 95.31 109 GLN A O 1
ATOM 884 N N . ALA A 1 110 ? -19.701 0.145 17.911 1.00 93.38 110 ALA A N 1
ATOM 885 C CA . ALA A 1 110 ? -19.239 -1.074 18.569 1.00 93.38 110 ALA A CA 1
ATOM 886 C C . ALA A 1 110 ? -19.346 -2.300 17.647 1.00 93.38 110 ALA A C 1
ATOM 888 O O . ALA A 1 110 ? -18.440 -3.128 17.620 1.00 93.38 110 ALA A O 1
ATOM 889 N N . GLU A 1 111 ? -20.394 -2.380 16.827 1.00 94.88 111 GLU A N 1
ATOM 890 C CA . GLU A 1 111 ? -20.601 -3.442 15.837 1.00 94.88 111 GLU A CA 1
ATOM 891 C C . GLU A 1 111 ? -19.474 -3.456 14.793 1.00 94.88 111 GLU A C 1
ATOM 893 O O . GLU A 1 111 ? -19.007 -4.516 14.370 1.00 94.88 111 GLU A O 1
ATOM 898 N N . ARG A 1 112 ? -18.980 -2.268 14.414 1.00 94.25 112 ARG A N 1
ATOM 899 C CA . ARG A 1 112 ? -17.847 -2.117 13.493 1.00 94.25 112 ARG A CA 1
ATOM 900 C C . ARG A 1 112 ? -16.561 -2.632 14.133 1.00 94.25 112 ARG A C 1
ATOM 902 O O . ARG A 1 112 ? -15.833 -3.372 13.479 1.00 94.25 112 ARG A O 1
ATOM 909 N N . LEU A 1 113 ? -16.298 -2.273 15.389 1.00 94.06 113 LEU A N 1
ATOM 910 C CA . LEU A 1 113 ? -15.120 -2.738 16.131 1.00 94.06 113 LEU A CA 1
ATOM 911 C C . LEU A 1 113 ? -15.179 -4.246 16.423 1.00 94.06 113 LEU A C 1
ATOM 913 O O . LEU A 1 113 ? -14.149 -4.910 16.404 1.00 94.06 113 LEU A O 1
ATOM 917 N N . GLN A 1 114 ? -16.369 -4.815 16.624 1.00 94.62 114 GLN A N 1
ATOM 918 C CA . GLN A 1 114 ? -16.546 -6.265 16.756 1.00 94.62 114 GLN A CA 1
ATOM 919 C C . GLN A 1 114 ? -16.208 -7.003 15.457 1.00 94.62 114 GLN A C 1
ATOM 921 O O . GLN A 1 114 ? -15.500 -8.008 15.489 1.00 94.62 114 GLN A O 1
ATOM 926 N N . ALA A 1 115 ? -16.682 -6.504 14.312 1.00 94.06 115 ALA A N 1
ATOM 927 C CA . ALA A 1 115 ? -16.385 -7.104 13.012 1.00 94.06 115 ALA A CA 1
ATOM 928 C C . ALA A 1 115 ? -14.928 -6.870 12.574 1.00 94.06 115 ALA A C 1
ATOM 930 O O . ALA A 1 115 ? -14.307 -7.733 11.954 1.00 94.06 115 ALA A O 1
ATOM 931 N N . LYS A 1 116 ? -14.379 -5.691 12.881 1.00 92.12 116 LYS A N 1
ATOM 932 C CA . LYS A 1 116 ? -13.023 -5.277 12.521 1.00 92.12 116 LYS A CA 1
ATOM 933 C C . LYS A 1 116 ? -12.386 -4.511 13.692 1.00 92.12 116 LYS A C 1
ATOM 935 O O . LYS A 1 116 ? -12.495 -3.285 13.745 1.00 92.12 116 LYS A O 1
ATOM 940 N N . PRO A 1 117 ? -11.654 -5.207 14.583 1.00 91.94 117 PRO A N 1
ATOM 941 C CA . PRO A 1 117 ? -11.075 -4.617 15.796 1.00 91.94 117 PRO A CA 1
ATOM 942 C C . PRO A 1 117 ? -10.141 -3.437 15.551 1.00 91.94 117 PRO A C 1
ATOM 944 O O . PRO A 1 117 ? -10.042 -2.559 16.398 1.00 91.94 117 PRO A O 1
ATOM 947 N N . ASN A 1 118 ? -9.505 -3.394 14.378 1.00 92.19 118 ASN A N 1
ATOM 948 C CA . ASN A 1 118 ? -8.546 -2.360 13.992 1.00 92.19 118 ASN A CA 1
ATOM 949 C C . ASN A 1 118 ? -9.180 -1.233 13.150 1.00 92.19 118 ASN A C 1
ATOM 951 O O . ASN A 1 118 ? -8.457 -0.526 12.455 1.00 92.19 118 ASN A O 1
ATOM 955 N N . ALA A 1 119 ? -10.513 -1.095 13.133 1.00 93.25 119 ALA A N 1
ATOM 956 C CA . ALA A 1 119 ? -11.182 -0.043 12.367 1.00 93.25 119 ALA A CA 1
ATOM 957 C C . ALA A 1 119 ? -10.870 1.353 12.934 1.00 93.25 119 ALA A C 1
ATOM 959 O O . ALA A 1 119 ? -11.139 1.609 14.107 1.00 93.25 119 ALA A O 1
ATOM 960 N N . ALA A 1 120 ? -10.336 2.253 12.109 1.00 94.56 120 ALA A N 1
ATOM 961 C CA . ALA A 1 120 ? -9.943 3.611 12.510 1.00 94.56 120 ALA A CA 1
ATOM 962 C C . ALA A 1 120 ? -10.936 4.711 12.087 1.00 94.56 120 ALA A C 1
ATOM 964 O O . ALA A 1 120 ? -10.829 5.853 12.525 1.00 94.56 120 ALA A O 1
ATOM 965 N N . ARG A 1 121 ? -11.913 4.386 11.235 1.00 95.19 121 ARG A N 1
ATOM 966 C CA . ARG A 1 121 ? -12.973 5.302 10.771 1.00 95.19 121 ARG A CA 1
ATOM 967 C C . ARG A 1 121 ? -14.351 4.789 11.163 1.00 95.19 121 ARG A C 1
ATOM 969 O O . ARG A 1 121 ? -14.499 3.585 11.349 1.00 95.19 121 ARG A O 1
ATOM 976 N N . CYS A 1 122 ? -15.379 5.637 11.182 1.00 95.38 122 CYS A N 1
ATOM 977 C CA . CYS A 1 122 ? -16.784 5.202 11.196 1.00 95.38 122 CYS A CA 1
ATOM 978 C C . CYS A 1 122 ? -17.214 4.651 9.816 1.00 95.38 122 CYS A C 1
ATOM 980 O O . CYS A 1 122 ? -16.461 4.757 8.842 1.00 95.38 122 CYS A O 1
ATOM 982 N N . ILE A 1 123 ? -18.379 3.991 9.727 1.00 94.62 123 ILE A N 1
ATOM 983 C CA . ILE A 1 123 ? -18.825 3.337 8.479 1.00 94.62 123 ILE A CA 1
ATOM 984 C C . ILE A 1 123 ? -19.041 4.340 7.336 1.00 94.62 123 ILE A C 1
ATOM 986 O O . ILE A 1 123 ? -18.711 4.053 6.187 1.00 94.62 123 ILE A O 1
ATOM 990 N N . GLU A 1 124 ? -19.525 5.538 7.660 1.00 95.56 124 GLU A N 1
ATOM 991 C CA . GLU A 1 124 ? -19.802 6.596 6.690 1.00 95.56 124 GLU A CA 1
ATOM 992 C C . GLU A 1 124 ? -18.501 7.175 6.126 1.00 95.56 124 GLU A C 1
ATOM 994 O O . GLU A 1 124 ? -18.285 7.146 4.913 1.00 95.56 124 GLU A O 1
ATOM 999 N N . CYS A 1 125 ? -17.576 7.601 6.997 1.00 95.31 125 CYS A N 1
ATOM 1000 C CA . CYS A 1 125 ? -16.248 8.085 6.603 1.00 95.31 125 CYS A CA 1
ATOM 1001 C C . CYS A 1 125 ? -15.458 7.034 5.814 1.00 95.31 125 CYS A C 1
ATOM 1003 O O . CYS A 1 125 ? -14.803 7.371 4.825 1.00 95.31 125 CYS A O 1
ATOM 1005 N N . GLN A 1 126 ? -15.573 5.755 6.188 1.00 92.75 126 GLN A N 1
ATOM 1006 C CA . GLN A 1 126 ? -14.991 4.660 5.416 1.00 92.75 126 GLN A CA 1
ATOM 1007 C C . GLN A 1 126 ? -15.563 4.604 3.991 1.00 92.75 126 GLN A C 1
ATOM 1009 O O . GLN A 1 126 ? -14.798 4.539 3.029 1.00 92.75 126 GLN A O 1
ATOM 1014 N N . GLY A 1 127 ? -16.888 4.690 3.837 1.00 93.12 127 GLY A N 1
ATOM 1015 C CA . GLY A 1 127 ? -17.541 4.696 2.527 1.00 93.12 127 GLY A CA 1
ATOM 1016 C C . GLY A 1 127 ? -17.114 5.877 1.649 1.00 93.12 127 GLY A C 1
ATOM 1017 O O . GLY A 1 127 ? -16.838 5.697 0.460 1.00 93.12 127 GLY A O 1
ATOM 1018 N N . PHE A 1 128 ? -16.988 7.076 2.227 1.00 93.19 128 PHE A N 1
ATOM 1019 C CA . PHE A 1 128 ? -16.484 8.250 1.506 1.00 93.19 128 PHE A CA 1
ATOM 1020 C C . PHE A 1 128 ? -15.022 8.089 1.079 1.00 93.19 128 PHE A C 1
ATOM 1022 O O . PHE A 1 128 ? -14.660 8.471 -0.036 1.00 93.19 128 PHE A O 1
ATOM 1029 N N . HIS A 1 129 ? -14.178 7.517 1.942 1.00 90.19 129 HIS A N 1
ATOM 1030 C CA . HIS A 1 129 ? -12.777 7.256 1.626 1.00 90.19 129 HIS A CA 1
ATOM 1031 C C . HIS A 1 129 ? -12.644 6.285 0.445 1.00 90.19 129 HIS A C 1
ATOM 1033 O O . HIS A 1 129 ? -11.928 6.571 -0.514 1.00 90.19 129 HIS A O 1
ATOM 1039 N N . GLU A 1 130 ? -13.392 5.182 0.459 1.00 90.06 130 GLU A N 1
ATOM 1040 C CA . GLU A 1 130 ? -13.380 4.190 -0.622 1.00 90.06 130 GLU A CA 1
ATOM 1041 C C . GLU A 1 130 ? -13.874 4.761 -1.957 1.00 90.06 130 GLU A C 1
ATOM 1043 O O . GLU A 1 130 ? -13.304 4.455 -3.006 1.00 90.06 130 GLU A O 1
ATOM 1048 N N . GLN A 1 131 ? -14.897 5.621 -1.941 1.00 89.12 131 GLN A N 1
ATOM 1049 C CA . GLN A 1 131 ? -15.374 6.304 -3.148 1.00 89.12 131 GLN A CA 1
ATOM 1050 C C . GLN A 1 131 ? -14.323 7.267 -3.711 1.00 89.12 131 GLN A C 1
ATOM 1052 O O . GLN A 1 131 ? -14.052 7.239 -4.911 1.00 89.12 131 GLN A O 1
ATOM 1057 N N . LYS A 1 132 ? -13.676 8.075 -2.858 1.00 86.19 132 LYS A N 1
ATOM 1058 C CA . LYS A 1 132 ? -12.599 8.984 -3.288 1.00 86.19 132 LYS A CA 1
ATOM 1059 C C . LYS A 1 132 ? -11.444 8.228 -3.944 1.00 86.19 132 LYS A C 1
ATOM 1061 O O . LYS A 1 132 ? -10.959 8.658 -4.985 1.00 86.19 132 LYS A O 1
ATOM 1066 N N . VAL A 1 133 ? -11.037 7.092 -3.375 1.00 81.81 133 VAL A N 1
ATOM 1067 C CA . VAL A 1 133 ? -9.954 6.267 -3.933 1.00 81.81 133 VAL A CA 1
ATOM 1068 C C . VAL A 1 133 ? -10.325 5.695 -5.305 1.00 81.81 133 VAL A C 1
ATOM 1070 O O . VAL A 1 133 ? -9.479 5.666 -6.190 1.00 81.81 133 VAL A O 1
ATOM 1073 N N . LYS A 1 134 ? -11.586 5.297 -5.523 1.00 77.62 134 LYS A N 1
ATOM 1074 C CA . LYS A 1 134 ? -12.045 4.773 -6.825 1.00 77.62 134 LYS A CA 1
ATOM 1075 C C . LYS A 1 134 ? -12.127 5.836 -7.922 1.00 77.62 134 LYS A C 1
ATOM 1077 O O . LYS A 1 134 ? -11.946 5.502 -9.085 1.00 77.62 134 LYS A O 1
ATOM 1082 N N . HIS A 1 135 ? -12.436 7.086 -7.574 1.00 72.44 135 HIS A N 1
ATOM 1083 C CA . HIS A 1 135 ? -12.608 8.166 -8.554 1.00 72.44 135 HIS A CA 1
ATOM 1084 C C . HIS A 1 135 ? -11.316 8.925 -8.891 1.00 72.44 135 HIS A C 1
ATOM 1086 O O . HIS A 1 135 ? -11.250 9.544 -9.949 1.00 72.44 135 HI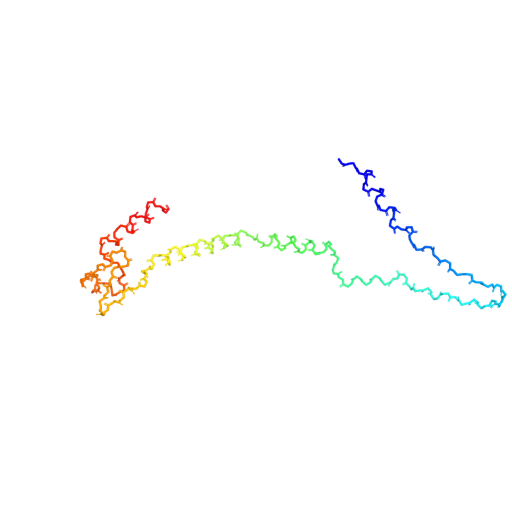S A O 1
ATOM 1092 N N . HIS A 1 136 ? -10.312 8.900 -8.010 1.00 60.19 136 HIS A N 1
ATOM 1093 C CA . HIS A 1 136 ? -9.036 9.606 -8.198 1.00 60.19 136 HIS A CA 1
ATOM 1094 C C . HIS A 1 136 ? -7.834 8.678 -8.456 1.00 60.19 136 HIS A C 1
ATOM 1096 O O . HIS A 1 136 ? -6.702 9.164 -8.476 1.00 60.19 136 HIS A O 1
ATOM 1102 N N . GLY A 1 137 ? -8.073 7.371 -8.601 1.00 52.88 137 GLY A N 1
ATOM 1103 C CA . GLY A 1 137 ? -7.062 6.351 -8.905 1.00 52.88 137 GLY A CA 1
ATOM 1104 C C . GLY A 1 137 ? -6.825 6.160 -10.395 1.00 52.88 137 GLY A C 1
ATOM 1105 O O . GLY A 1 137 ? -7.815 6.220 -11.157 1.00 52.88 137 GLY A O 1
#